Protein AF-A0A845HGV5-F1 (afdb_monomer_lite)

pLDDT: mean 72.44, std 22.64, range [25.92, 97.5]

Secondary structure (DSSP, 8-state):
------B-TT--B----TT----SSPPHHHHHHHHHHHHHHHHHHHHHHHHHHHTTTTS-HHHHHHHHTTT-SS---HHHHHHHHTTSSSHHHHHHHHHHHTHHHHHHHTT--HHHHHHHHHTTTTTTTS----SS-TTSS-----

Foldseek 3Di:
DDDDQPQDPVRDRDDPPPDDDPPPDDDPVLVVLLVLLVVLLVVQCVPCLVLQVVVPVPHDLVRVVCVLPPDPPPDPDPVVSCVQQVQAPDPSLVSSVSCSVCVLVSCVVSVHDPVVSVVSVVSCVPNVPRDHDDGDDPVTDDDPPD

Radius of gyration: 17.95 Å; chains: 1; bounding box: 36×39×44 Å

Structure (mmCIF, N/CA/C/O backbone):
data_AF-A0A845HGV5-F1
#
_entry.id   AF-A0A845HGV5-F1
#
loop_
_atom_site.group_PDB
_atom_site.id
_atom_site.type_symbol
_atom_site.label_atom_id
_atom_site.label_alt_id
_atom_site.label_comp_id
_atom_site.label_asym_id
_atom_site.label_entity_id
_atom_site.label_seq_id
_atom_site.pdbx_PDB_ins_code
_atom_site.Cartn_x
_atom_site.Cartn_y
_atom_site.Cartn_z
_atom_site.occupancy
_atom_site.B_iso_or_equiv
_atom_site.auth_seq_id
_atom_site.auth_comp_id
_atom_site.auth_asym_id
_atom_site.auth_atom_id
_atom_site.pdbx_PDB_model_num
ATOM 1 N N . MET A 1 1 ? 14.529 25.097 6.879 1.00 33.53 1 MET A N 1
ATOM 2 C CA . MET A 1 1 ? 15.219 25.063 5.572 1.00 33.53 1 MET A CA 1
ATOM 3 C C . MET A 1 1 ? 15.464 23.611 5.194 1.00 33.53 1 MET A C 1
ATOM 5 O O . MET A 1 1 ? 16.346 22.992 5.768 1.00 33.53 1 MET A O 1
ATOM 9 N N . LEU A 1 2 ? 14.654 23.046 4.299 1.00 29.44 2 LEU A N 1
ATOM 10 C CA . LEU A 1 2 ? 14.869 21.710 3.735 1.00 29.44 2 LEU A CA 1
ATOM 11 C C . LEU A 1 2 ? 15.133 21.896 2.242 1.00 29.44 2 LEU A C 1
ATOM 13 O O . LEU A 1 2 ? 14.272 22.383 1.515 1.00 29.44 2 LEU A O 1
ATOM 17 N N . ARG A 1 3 ? 16.363 21.594 1.823 1.00 25.92 3 ARG A N 1
ATOM 18 C CA . ARG A 1 3 ? 16.827 21.695 0.437 1.00 25.92 3 ARG A CA 1
ATOM 19 C C . ARG A 1 3 ? 16.166 20.582 -0.378 1.00 25.92 3 ARG A C 1
ATOM 21 O O . ARG A 1 3 ? 16.408 19.409 -0.114 1.00 25.92 3 ARG A O 1
ATOM 28 N N . HIS A 1 4 ? 15.325 20.939 -1.343 1.00 33.97 4 HIS A N 1
ATOM 29 C CA . HIS A 1 4 ? 14.853 20.000 -2.357 1.00 33.97 4 HIS A CA 1
ATOM 30 C C . HIS A 1 4 ? 15.984 19.754 -3.361 1.00 33.97 4 HIS A C 1
ATOM 32 O O . HIS A 1 4 ? 16.525 20.686 -3.951 1.00 33.97 4 HIS A O 1
ATOM 38 N N . SER A 1 5 ? 16.379 18.491 -3.503 1.00 32.53 5 SER A N 1
ATOM 39 C CA . SER A 1 5 ? 17.339 18.039 -4.508 1.00 32.53 5 SER A CA 1
ATOM 40 C C . SER A 1 5 ? 16.679 18.126 -5.887 1.00 32.53 5 SER A C 1
ATOM 42 O O . SER A 1 5 ? 15.908 17.245 -6.255 1.00 32.53 5 SER A O 1
ATOM 44 N N . GLY A 1 6 ? 16.963 19.198 -6.630 1.00 31.91 6 GLY A N 1
ATOM 45 C CA . GLY A 1 6 ? 16.483 19.441 -7.994 1.00 31.91 6 GLY A CA 1
ATOM 46 C C . GLY A 1 6 ? 17.151 18.544 -9.037 1.00 31.91 6 GLY A C 1
ATOM 47 O O . GLY A 1 6 ? 17.923 19.037 -9.856 1.00 31.91 6 GLY A O 1
ATOM 48 N N . ARG A 1 7 ? 16.873 17.236 -8.987 1.00 34.41 7 ARG A N 1
ATOM 49 C CA . ARG A 1 7 ? 17.282 16.273 -10.018 1.00 34.41 7 ARG A CA 1
ATOM 50 C C . ARG A 1 7 ? 16.082 15.833 -10.848 1.00 34.41 7 ARG A C 1
ATOM 52 O O . ARG A 1 7 ? 15.063 15.433 -10.293 1.00 34.41 7 ARG A O 1
ATOM 59 N N . ASN A 1 8 ? 16.215 15.908 -12.170 1.00 44.97 8 ASN A N 1
ATOM 60 C CA . ASN A 1 8 ? 15.266 15.312 -13.112 1.00 44.97 8 ASN A CA 1
ATOM 61 C C . ASN A 1 8 ? 15.517 13.789 -13.249 1.00 44.97 8 ASN A C 1
ATOM 63 O O . ASN A 1 8 ? 16.415 13.236 -12.611 1.00 44.97 8 ASN A O 1
ATOM 67 N N . GLN A 1 9 ? 14.739 13.102 -14.094 1.00 36.78 9 GLN A N 1
ATOM 68 C CA . GLN A 1 9 ? 14.803 11.643 -14.305 1.00 36.78 9 GLN A CA 1
ATOM 69 C C . GLN A 1 9 ? 16.153 11.089 -14.812 1.00 36.78 9 GLN A C 1
ATOM 71 O O . GLN A 1 9 ? 16.323 9.870 -14.865 1.00 36.78 9 GLN A O 1
ATOM 76 N N . PHE A 1 10 ? 17.108 11.961 -15.149 1.00 38.56 10 PHE A N 1
ATOM 77 C CA . PHE A 1 10 ? 18.457 11.615 -15.605 1.00 38.56 10 PHE A CA 1
ATOM 78 C C . PHE A 1 10 ? 19.551 11.918 -14.567 1.00 38.56 10 PHE A C 1
ATOM 80 O O . PHE A 1 10 ? 20.718 11.643 -14.811 1.00 38.56 10 PHE A O 1
ATOM 87 N N . GLY A 1 11 ? 19.196 12.432 -13.383 1.00 38.38 11 GLY A N 1
ATOM 88 C CA . GLY A 1 11 ? 20.162 12.702 -12.315 1.00 38.38 11 GLY A CA 1
ATOM 89 C C . GLY A 1 11 ? 20.913 14.032 -12.441 1.00 38.38 11 GLY A C 1
ATOM 90 O O . GLY A 1 11 ? 21.762 14.312 -11.593 1.00 38.38 11 GLY A O 1
ATOM 91 N N . ASP A 1 12 ? 20.564 14.873 -13.416 1.00 33.34 12 ASP A N 1
ATOM 92 C CA . ASP A 1 12 ? 21.205 16.172 -13.617 1.00 33.34 12 ASP A CA 1
ATOM 93 C C . ASP A 1 12 ? 20.687 17.233 -12.645 1.00 33.34 12 ASP A C 1
ATOM 95 O O . ASP A 1 12 ? 19.489 17.332 -12.364 1.00 33.34 12 ASP A O 1
ATOM 99 N N . HIS A 1 13 ? 21.617 18.049 -12.139 1.00 36.59 13 HIS A N 1
ATOM 100 C CA . HIS A 1 13 ? 21.311 19.256 -11.381 1.00 36.59 13 HIS A CA 1
ATOM 101 C C . HIS A 1 13 ? 20.671 20.273 -12.324 1.00 36.59 13 HIS A C 1
ATOM 103 O O . HIS A 1 13 ? 21.312 20.712 -13.274 1.00 36.59 13 HIS A O 1
ATOM 109 N N . GLY A 1 14 ? 19.407 20.617 -12.067 1.00 38.44 14 GLY A N 1
ATOM 110 C CA . GLY A 1 14 ? 18.615 21.511 -12.905 1.00 38.44 14 GLY A CA 1
ATOM 111 C C . GLY A 1 14 ? 19.335 22.807 -13.284 1.00 38.44 14 GLY A C 1
ATOM 112 O O . GLY A 1 14 ? 19.332 23.770 -12.524 1.00 38.44 14 GLY A O 1
ATOM 113 N N . SER A 1 15 ? 19.871 22.834 -14.499 1.00 36.41 15 SER A N 1
ATOM 114 C CA . SER A 1 15 ? 19.990 24.042 -15.304 1.00 36.41 15 SER A CA 1
ATOM 115 C C . SER A 1 15 ? 18.996 23.888 -16.452 1.00 36.41 15 SER A C 1
ATOM 117 O O . SER A 1 15 ? 19.079 22.894 -17.177 1.00 36.41 15 SER A O 1
ATOM 119 N N . PRO A 1 16 ? 18.033 24.808 -16.628 1.00 37.75 16 PRO A N 1
ATOM 120 C CA . PRO A 1 16 ? 17.170 24.783 -17.795 1.00 37.75 16 PRO A CA 1
ATOM 121 C C . PRO A 1 16 ? 18.046 25.075 -19.015 1.00 37.75 16 PRO A C 1
ATOM 123 O O . PRO A 1 16 ? 18.504 26.199 -19.210 1.00 37.75 16 PRO A O 1
ATOM 126 N N . THR A 1 17 ? 18.335 24.061 -19.829 1.00 39.53 17 THR A N 1
ATOM 127 C CA . THR A 1 17 ? 18.916 24.293 -21.150 1.00 39.53 17 THR A CA 1
ATOM 128 C C . THR A 1 17 ? 17.884 25.053 -21.972 1.00 39.53 17 THR A C 1
ATOM 130 O O . THR A 1 17 ? 16.819 24.524 -22.297 1.00 39.53 17 THR A O 1
ATOM 133 N N . ASN A 1 18 ? 18.194 26.322 -22.239 1.00 36.25 18 ASN A N 1
ATOM 134 C CA . ASN A 1 18 ? 17.433 27.237 -23.080 1.00 36.25 18 ASN A CA 1
ATOM 135 C C . ASN A 1 18 ? 16.851 26.511 -24.306 1.00 36.25 18 ASN A C 1
ATOM 137 O O . ASN A 1 18 ? 17.595 26.015 -25.148 1.00 36.25 18 ASN A O 1
ATOM 141 N N . GLY A 1 19 ? 15.520 26.487 -24.420 1.00 38.28 19 GLY A N 1
ATOM 142 C CA . GLY A 1 19 ? 14.853 26.283 -25.708 1.00 38.28 19 GLY A CA 1
ATOM 143 C C . GLY A 1 19 ? 14.458 24.860 -26.106 1.00 38.28 19 GLY A C 1
ATOM 144 O O . GLY A 1 19 ? 14.152 24.657 -27.276 1.00 38.28 19 GLY A O 1
ATOM 145 N N . THR A 1 20 ? 14.390 23.881 -25.198 1.00 39.00 20 THR A N 1
ATOM 146 C CA . THR A 1 20 ? 13.728 22.601 -25.532 1.00 39.00 20 THR A CA 1
ATOM 147 C C . THR A 1 20 ? 12.293 22.622 -25.021 1.00 39.00 20 THR A C 1
ATOM 149 O O . THR A 1 20 ? 12.050 22.518 -23.822 1.00 39.00 20 THR A O 1
ATOM 152 N N . SER A 1 21 ? 11.337 22.806 -25.934 1.00 40.22 21 SER A N 1
ATOM 153 C CA . SER A 1 21 ? 9.912 22.617 -25.658 1.00 40.22 21 SER A CA 1
ATOM 154 C C . SER A 1 21 ? 9.724 21.229 -25.038 1.00 40.22 21 SER A C 1
ATOM 156 O O . SER A 1 21 ? 10.011 20.217 -25.679 1.00 40.22 21 SER A O 1
ATOM 158 N N . LEU A 1 22 ? 9.327 21.182 -23.763 1.00 45.56 22 LEU A N 1
ATOM 159 C CA . LEU A 1 22 ? 8.951 19.947 -23.084 1.00 45.56 22 LEU A CA 1
ATOM 160 C C . LEU A 1 22 ? 7.817 19.320 -23.900 1.00 45.56 22 LEU A C 1
ATOM 162 O O . LEU A 1 22 ? 6.706 19.845 -23.922 1.00 45.56 22 LEU A O 1
ATOM 166 N N . SER A 1 23 ? 8.102 18.222 -24.601 1.00 43.66 23 SER A N 1
ATOM 167 C CA . SER A 1 23 ? 7.068 17.392 -25.217 1.00 43.66 23 SER A CA 1
ATOM 168 C C . SER A 1 23 ? 6.044 17.043 -24.137 1.00 43.66 23 SER A C 1
ATOM 170 O O . SER A 1 23 ? 6.338 16.277 -23.223 1.00 43.66 23 SER A O 1
ATOM 172 N N . ALA A 1 24 ? 4.848 17.626 -24.233 1.00 58.41 24 ALA A N 1
ATOM 173 C CA . ALA A 1 24 ? 3.791 17.535 -23.227 1.00 58.41 24 ALA A CA 1
ATOM 174 C C . ALA A 1 24 ? 3.204 16.115 -23.062 1.00 58.41 24 ALA A C 1
ATOM 176 O O . ALA A 1 24 ? 2.399 15.879 -22.162 1.00 58.41 24 ALA A O 1
ATOM 177 N N . ALA A 1 25 ? 3.583 15.167 -23.927 1.00 59.03 25 ALA A N 1
ATOM 178 C CA . ALA A 1 25 ? 3.108 13.790 -23.896 1.00 59.03 25 ALA A CA 1
ATOM 179 C C . ALA A 1 25 ? 4.161 12.838 -23.287 1.00 59.03 25 ALA A C 1
ATOM 181 O O . ALA A 1 25 ? 5.333 12.920 -23.664 1.00 59.03 25 ALA A O 1
ATOM 182 N N . PRO A 1 26 ? 3.752 11.893 -22.413 1.00 67.81 26 PRO A N 1
ATOM 183 C CA . PRO A 1 26 ? 4.633 10.856 -21.880 1.00 67.81 26 PRO A CA 1
ATOM 184 C C . PRO A 1 26 ? 5.255 10.030 -23.002 1.00 67.81 26 PRO A C 1
ATOM 186 O O . PRO A 1 26 ? 4.542 9.615 -23.929 1.00 67.81 26 PRO A O 1
ATOM 189 N N . SER A 1 27 ? 6.554 9.748 -22.886 1.00 80.94 27 SER A N 1
ATOM 190 C CA . SER A 1 27 ? 7.254 8.885 -23.836 1.00 80.94 27 SER A CA 1
ATOM 191 C C . SER A 1 27 ? 6.741 7.442 -23.761 1.00 80.94 27 SER A C 1
ATOM 193 O O . SER A 1 27 ? 6.090 7.031 -22.796 1.00 80.94 27 SER A O 1
ATOM 195 N N . GLU A 1 28 ? 7.046 6.635 -24.778 1.00 83.69 28 GLU A N 1
ATOM 196 C CA . GLU A 1 28 ? 6.765 5.193 -24.752 1.00 83.69 28 GLU A CA 1
ATOM 197 C C . GLU A 1 28 ? 7.441 4.506 -23.554 1.00 83.69 28 GLU A C 1
ATOM 199 O O . GLU A 1 28 ? 6.842 3.652 -22.896 1.00 83.69 28 GLU A O 1
ATOM 204 N N . TYR A 1 29 ? 8.656 4.944 -23.215 1.00 80.75 29 TYR A N 1
ATOM 205 C CA . TYR A 1 29 ? 9.387 4.462 -22.050 1.00 80.75 29 TYR A CA 1
ATOM 206 C C . TYR A 1 29 ? 8.647 4.775 -20.741 1.00 80.75 29 TYR A C 1
ATOM 208 O O . TYR A 1 29 ? 8.480 3.885 -19.907 1.00 80.75 29 TYR A O 1
ATOM 216 N N . ASP A 1 30 ? 8.125 5.995 -20.584 1.00 78.31 30 ASP A N 1
ATOM 217 C CA . ASP A 1 30 ? 7.373 6.385 -19.384 1.00 78.31 30 ASP A CA 1
ATOM 218 C C . ASP A 1 30 ? 6.102 5.551 -19.218 1.00 78.31 30 ASP A C 1
ATOM 220 O O . ASP A 1 30 ? 5.808 5.064 -18.125 1.00 78.31 30 ASP A O 1
ATOM 224 N N . ARG A 1 31 ? 5.382 5.304 -20.320 1.00 80.88 31 ARG A N 1
ATOM 225 C CA . ARG A 1 31 ? 4.195 4.433 -20.317 1.00 80.88 31 ARG A CA 1
ATOM 226 C C . ARG A 1 31 ? 4.546 3.010 -19.896 1.00 80.88 31 ARG A C 1
ATOM 228 O O . ARG A 1 31 ? 3.838 2.430 -19.072 1.00 80.88 31 ARG A O 1
ATOM 235 N N . LYS A 1 32 ? 5.650 2.465 -20.418 1.00 85.06 32 LYS A N 1
ATOM 236 C CA . LYS A 1 32 ? 6.140 1.129 -20.054 1.00 85.06 32 LYS A CA 1
ATOM 237 C C . LYS A 1 32 ? 6.475 1.044 -18.564 1.00 85.06 32 LYS A C 1
ATOM 239 O O . LYS A 1 32 ? 6.097 0.073 -17.912 1.00 85.06 32 LYS A O 1
ATOM 244 N N . MET A 1 33 ? 7.135 2.059 -18.010 1.00 85.12 33 MET A N 1
ATOM 245 C CA . MET A 1 33 ? 7.489 2.091 -16.589 1.00 85.12 33 MET A CA 1
ATOM 246 C C . MET A 1 33 ? 6.268 2.256 -15.677 1.00 85.12 33 MET A C 1
ATOM 248 O O . MET A 1 33 ? 6.195 1.593 -14.642 1.00 85.12 33 MET A O 1
ATOM 252 N N . TRP A 1 34 ? 5.268 3.054 -16.069 1.00 81.38 34 TRP A N 1
ATOM 253 C CA . TRP A 1 34 ? 3.987 3.120 -15.355 1.00 81.38 34 TRP A CA 1
ATOM 254 C C . TRP A 1 34 ? 3.249 1.786 -15.349 1.00 81.38 34 TRP A C 1
ATOM 256 O O . TRP A 1 34 ? 2.731 1.374 -14.311 1.00 81.38 34 TRP A O 1
ATOM 266 N N . GLN A 1 35 ? 3.207 1.100 -16.493 1.00 86.12 35 GLN A N 1
ATOM 267 C CA . GLN A 1 35 ? 2.573 -0.209 -16.594 1.00 86.12 35 GLN A CA 1
ATOM 268 C C . GLN A 1 35 ? 3.291 -1.245 -15.725 1.00 86.12 35 GLN A C 1
ATOM 270 O O . GLN A 1 35 ? 2.627 -1.978 -14.994 1.00 86.12 35 GLN A O 1
ATOM 275 N N . LEU A 1 36 ? 4.629 -1.264 -15.749 1.00 87.94 36 LEU A N 1
ATOM 276 C CA . LEU A 1 36 ? 5.432 -2.133 -14.888 1.00 87.94 36 LEU A CA 1
ATOM 277 C C . LEU A 1 36 ? 5.144 -1.866 -13.407 1.00 87.94 36 LEU A C 1
ATOM 279 O O . LEU A 1 36 ? 4.839 -2.793 -12.664 1.00 87.94 36 LEU A O 1
ATOM 283 N N . HIS A 1 37 ? 5.162 -0.602 -12.984 1.00 86.25 37 HIS A N 1
ATOM 284 C CA . HIS A 1 37 ? 4.890 -0.238 -11.596 1.00 86.25 37 HIS A CA 1
ATOM 285 C C . HIS A 1 37 ? 3.474 -0.658 -11.168 1.00 86.25 37 HIS A C 1
ATOM 287 O O . HIS A 1 37 ? 3.292 -1.227 -10.091 1.00 86.25 37 HIS A O 1
ATOM 293 N N . ARG A 1 38 ? 2.465 -0.445 -12.027 1.00 85.12 38 ARG A N 1
ATOM 294 C CA . ARG A 1 38 ? 1.089 -0.899 -11.770 1.00 85.12 38 ARG A CA 1
ATOM 295 C C . ARG A 1 38 ? 1.019 -2.420 -11.625 1.00 85.12 38 ARG A C 1
ATOM 297 O O . ARG A 1 38 ? 0.330 -2.897 -10.726 1.00 85.12 38 ARG A O 1
ATOM 304 N N . GLN A 1 39 ? 1.719 -3.164 -12.480 1.00 89.56 39 GLN A N 1
ATOM 305 C CA . GLN A 1 39 ? 1.765 -4.624 -12.405 1.00 89.56 39 GLN A CA 1
ATOM 306 C C . GLN A 1 39 ? 2.379 -5.088 -11.081 1.00 89.56 39 GLN A C 1
ATOM 308 O O . GLN A 1 39 ? 1.784 -5.908 -10.390 1.00 89.56 39 GLN A O 1
ATOM 313 N N . LEU A 1 40 ? 3.510 -4.506 -10.674 1.00 90.44 40 LEU A N 1
ATOM 314 C CA . LEU A 1 40 ? 4.161 -4.853 -9.410 1.00 90.44 40 LEU A CA 1
ATOM 315 C C . LEU A 1 40 ? 3.268 -4.555 -8.194 1.00 90.44 40 LEU A C 1
ATOM 317 O O . LEU A 1 40 ? 3.191 -5.373 -7.276 1.00 90.44 40 LEU A O 1
ATOM 321 N N . HIS A 1 41 ? 2.535 -3.434 -8.200 1.00 89.94 41 HIS A N 1
ATOM 322 C CA . HIS A 1 41 ? 1.538 -3.145 -7.162 1.00 89.94 41 HIS A CA 1
ATOM 323 C C . HIS A 1 41 ? 0.400 -4.166 -7.156 1.00 89.94 41 HIS A C 1
ATOM 325 O O . HIS A 1 41 ? 0.014 -4.628 -6.083 1.00 89.94 41 HIS A O 1
ATOM 331 N N . ALA A 1 42 ? -0.123 -4.545 -8.324 1.00 86.44 42 ALA A N 1
ATOM 332 C CA . ALA A 1 42 ? -1.159 -5.569 -8.421 1.00 86.44 42 ALA A CA 1
ATOM 333 C C . ALA A 1 42 ? -0.672 -6.913 -7.849 1.00 86.44 42 ALA A C 1
ATOM 335 O O . ALA A 1 42 ? -1.374 -7.525 -7.043 1.00 86.44 42 ALA A O 1
ATOM 336 N N . ASP A 1 43 ? 0.558 -7.319 -8.170 1.00 91.25 43 ASP A N 1
ATOM 337 C CA . ASP A 1 43 ? 1.168 -8.557 -7.674 1.00 91.25 43 ASP A CA 1
ATOM 338 C C . ASP A 1 43 ? 1.436 -8.514 -6.160 1.00 91.25 43 ASP A C 1
ATOM 340 O O . ASP A 1 43 ? 1.316 -9.523 -5.457 1.00 91.25 43 ASP A O 1
ATOM 344 N N . LEU A 1 44 ? 1.818 -7.351 -5.624 1.00 92.06 44 LEU A N 1
ATOM 345 C CA . LEU A 1 44 ? 1.968 -7.134 -4.184 1.00 92.06 44 LEU A CA 1
ATOM 346 C C . LEU A 1 44 ? 0.611 -7.243 -3.470 1.00 92.06 44 LEU A C 1
ATOM 348 O O . LEU A 1 44 ? 0.486 -7.965 -2.479 1.00 92.06 44 LEU A O 1
ATOM 352 N N . VAL A 1 45 ? -0.418 -6.570 -3.993 1.00 90.06 45 VAL A N 1
ATOM 353 C CA . VAL A 1 45 ? -1.781 -6.602 -3.447 1.00 90.06 45 VAL A CA 1
ATOM 354 C C . VAL A 1 45 ? -2.343 -8.020 -3.490 1.00 90.06 45 VAL A C 1
ATOM 356 O O . VAL A 1 45 ? -2.864 -8.486 -2.479 1.00 90.06 45 VAL A O 1
ATOM 359 N N . ALA A 1 46 ? -2.182 -8.752 -4.592 1.00 89.94 46 ALA A N 1
ATOM 360 C CA . ALA A 1 46 ? -2.650 -10.133 -4.703 1.00 89.94 46 ALA A CA 1
ATOM 361 C C . ALA A 1 46 ? -2.043 -11.048 -3.623 1.00 89.94 46 ALA A C 1
ATOM 363 O O . ALA A 1 46 ? -2.743 -11.878 -3.046 1.00 89.94 46 ALA A O 1
ATOM 364 N N . ARG A 1 47 ? -0.756 -10.865 -3.296 1.00 94.88 47 ARG A N 1
ATOM 365 C CA . ARG A 1 47 ? -0.057 -11.676 -2.285 1.00 94.88 47 ARG A CA 1
ATOM 366 C C . ARG A 1 47 ? -0.382 -11.282 -0.847 1.00 94.88 47 ARG A C 1
ATOM 368 O O . ARG A 1 47 ? -0.492 -12.153 0.016 1.00 94.88 47 ARG A O 1
ATOM 375 N N . PHE A 1 48 ? -0.500 -9.985 -0.567 1.00 94.25 48 PHE A N 1
ATOM 376 C CA . PHE A 1 48 ? -0.510 -9.485 0.811 1.00 94.25 48 PHE A CA 1
ATOM 377 C C . PHE A 1 48 ? -1.838 -8.880 1.271 1.00 94.25 48 PHE A C 1
ATOM 379 O O . PHE A 1 48 ? -2.016 -8.738 2.480 1.00 94.25 48 PHE A O 1
ATOM 386 N N . SER A 1 49 ? -2.786 -8.584 0.375 1.00 92.06 49 SER A N 1
ATOM 387 C CA . SER A 1 49 ? -4.071 -7.941 0.719 1.00 92.06 49 SER A CA 1
ATOM 388 C C . SER A 1 49 ? -4.826 -8.664 1.828 1.00 92.06 49 SER A C 1
ATOM 390 O O . SER A 1 49 ? -5.176 -8.041 2.822 1.00 92.06 49 SER A O 1
ATOM 392 N N . ASN A 1 50 ? -5.013 -9.981 1.722 1.00 94.50 50 ASN A N 1
ATOM 393 C CA . ASN A 1 50 ? -5.756 -10.747 2.726 1.00 94.50 50 ASN A CA 1
ATOM 394 C C . ASN A 1 50 ? -5.110 -10.67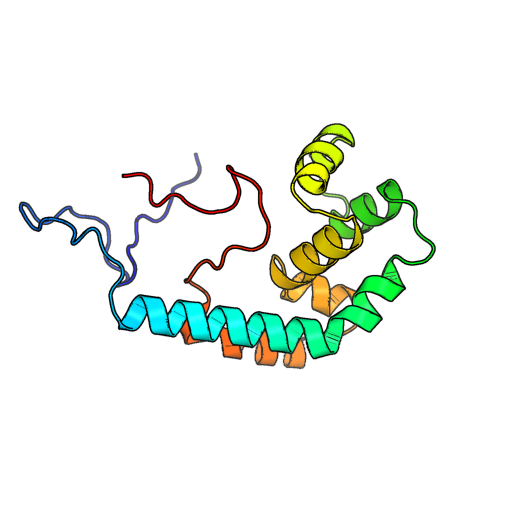0 4.116 1.00 94.50 50 ASN A C 1
ATOM 396 O O . ASN A 1 50 ? -5.792 -10.418 5.108 1.00 94.50 50 ASN A O 1
ATOM 400 N N . ARG A 1 51 ? -3.783 -10.848 4.201 1.00 97.12 51 ARG A N 1
ATOM 401 C CA . ARG A 1 51 ? -3.048 -10.730 5.474 1.00 97.12 51 ARG A CA 1
ATOM 402 C C . ARG A 1 51 ? -3.109 -9.302 6.009 1.00 97.12 51 ARG A C 1
ATOM 404 O O . ARG A 1 51 ? -3.278 -9.113 7.207 1.00 97.12 51 ARG A O 1
ATOM 411 N N . TRP A 1 52 ? -2.991 -8.322 5.119 1.00 95.94 52 TRP A N 1
ATOM 412 C CA . TRP A 1 52 ? -3.040 -6.903 5.437 1.00 95.94 52 TRP A CA 1
ATOM 413 C C . TRP A 1 52 ? -4.392 -6.482 5.999 1.00 95.94 52 TRP A C 1
ATOM 415 O O . TRP A 1 52 ? -4.443 -5.952 7.102 1.00 95.94 52 TRP A O 1
ATOM 425 N N . LEU A 1 53 ? -5.486 -6.784 5.303 1.00 94.12 53 LEU A N 1
ATOM 426 C CA . LEU A 1 53 ? -6.840 -6.468 5.753 1.00 94.12 53 LEU A CA 1
ATOM 427 C C . LEU A 1 53 ? -7.176 -7.186 7.065 1.00 94.12 53 LEU A C 1
ATOM 429 O O . LEU A 1 53 ? -7.766 -6.585 7.961 1.00 94.12 53 LEU A O 1
ATOM 433 N N . LYS A 1 54 ? -6.708 -8.429 7.241 1.00 96.62 54 LYS A N 1
ATOM 434 C CA . LYS A 1 54 ? -6.902 -9.186 8.484 1.00 96.62 54 LYS A CA 1
ATOM 435 C C . LYS A 1 54 ? -6.252 -8.530 9.710 1.00 96.62 54 LYS A C 1
ATOM 437 O O . LYS A 1 54 ? -6.773 -8.700 10.806 1.00 96.62 54 LYS A O 1
ATOM 442 N N . LEU A 1 55 ? -5.182 -7.737 9.557 1.00 95.06 55 LEU A N 1
ATOM 443 C CA . LEU A 1 55 ? -4.607 -6.967 10.676 1.00 95.06 55 LEU A CA 1
ATOM 444 C C . LEU A 1 55 ? -5.583 -5.929 11.253 1.00 95.06 55 LEU A C 1
ATOM 446 O O . LEU A 1 55 ? -5.423 -5.514 12.403 1.00 95.06 55 LEU A O 1
ATOM 450 N N . PHE A 1 56 ? -6.571 -5.500 10.463 1.00 94.81 56 PHE A N 1
ATOM 451 C CA . PHE A 1 56 ? -7.499 -4.426 10.809 1.00 94.81 56 PHE A CA 1
ATOM 452 C C . PHE A 1 56 ? -8.953 -4.890 10.960 1.00 94.81 56 PHE A C 1
ATOM 454 O O . PHE A 1 56 ? -9.790 -4.064 11.309 1.00 94.81 56 PHE A O 1
ATOM 461 N N . ALA A 1 57 ? -9.262 -6.170 10.724 1.00 93.56 57 ALA A N 1
ATOM 462 C CA . ALA A 1 57 ? -10.635 -6.687 10.694 1.00 93.56 57 ALA A CA 1
ATOM 463 C C . ALA A 1 57 ? -11.420 -6.394 11.986 1.00 93.56 57 ALA A C 1
ATOM 465 O O . ALA A 1 57 ? -12.569 -5.967 11.926 1.00 93.56 57 ALA A O 1
ATOM 466 N N . ASP A 1 58 ? -10.763 -6.523 13.141 1.00 93.81 58 ASP A N 1
ATOM 467 C CA . ASP A 1 58 ? -11.367 -6.282 14.458 1.00 93.81 58 ASP A CA 1
ATOM 468 C C . ASP A 1 58 ? -11.056 -4.879 15.010 1.00 93.81 58 ASP A C 1
ATOM 470 O O . ASP A 1 58 ? -11.143 -4.640 16.216 1.00 93.81 58 ASP A O 1
ATOM 474 N N . LYS A 1 59 ? -10.599 -3.952 14.158 1.00 92.50 59 LYS A N 1
ATOM 475 C CA . LYS A 1 59 ? -10.171 -2.608 14.561 1.00 92.50 59 LYS A CA 1
ATOM 476 C C . LYS A 1 59 ? -11.157 -1.559 14.084 1.00 92.50 59 LYS A C 1
ATOM 478 O O . LYS A 1 59 ? -11.590 -1.540 12.934 1.00 92.50 59 LYS A O 1
ATOM 483 N N . SER A 1 60 ? -11.440 -0.592 14.948 1.00 90.56 60 SER A N 1
ATOM 484 C CA . SER A 1 60 ? -12.084 0.643 14.518 1.00 90.56 60 SER A CA 1
ATOM 485 C C . SER A 1 60 ? -11.176 1.412 13.551 1.00 90.56 60 SER A C 1
ATOM 487 O O . SER A 1 60 ? -9.946 1.330 13.604 1.00 90.56 60 SER A O 1
ATOM 489 N N . LYS A 1 61 ? -11.774 2.254 12.700 1.00 87.00 61 LYS A N 1
ATOM 490 C CA . LYS A 1 61 ? -11.028 3.131 11.778 1.00 87.00 61 LYS A CA 1
ATOM 491 C C . LYS A 1 61 ? -9.970 3.981 12.496 1.00 87.00 61 LYS A C 1
ATOM 493 O O . LYS A 1 61 ? -8.882 4.198 11.970 1.00 87.00 61 LYS A O 1
ATOM 498 N N . LYS A 1 62 ? -10.277 4.430 13.719 1.00 84.00 62 LYS A N 1
ATOM 499 C CA . LYS A 1 62 ? -9.361 5.201 14.570 1.00 84.00 62 LYS A CA 1
ATOM 500 C C . LYS A 1 62 ? -8.160 4.365 15.012 1.00 84.00 62 LYS A C 1
ATOM 502 O O . LYS A 1 62 ? -7.035 4.848 14.942 1.00 84.00 62 LYS A O 1
ATOM 507 N N . GLU A 1 63 ? -8.382 3.135 15.462 1.00 87.94 63 GLU A N 1
ATOM 508 C CA . GLU A 1 63 ? -7.295 2.237 15.868 1.00 87.94 63 GLU A CA 1
ATOM 509 C C . GLU A 1 63 ? -6.416 1.862 14.680 1.00 87.94 63 GLU A C 1
ATOM 511 O O . GLU A 1 63 ? -5.196 1.951 14.779 1.00 87.94 63 GLU A O 1
ATOM 516 N N . ALA A 1 64 ? -7.021 1.535 13.538 1.00 89.44 64 ALA A N 1
ATOM 517 C CA . ALA A 1 64 ? -6.293 1.272 12.304 1.00 89.44 64 ALA A CA 1
ATOM 518 C C . ALA A 1 64 ? -5.428 2.475 11.883 1.00 89.44 64 ALA A C 1
ATOM 520 O O . ALA A 1 64 ? -4.256 2.309 11.548 1.00 89.44 64 ALA A O 1
ATOM 521 N N . TRP A 1 65 ? -5.958 3.700 11.977 1.00 84.56 65 TRP A N 1
ATOM 522 C CA . TRP A 1 65 ? -5.196 4.926 11.726 1.00 84.56 65 TRP A CA 1
ATOM 523 C C . TRP A 1 65 ? -3.998 5.088 12.669 1.00 84.56 65 TRP A C 1
ATOM 525 O O . TRP A 1 65 ? -2.883 5.353 12.217 1.00 84.56 65 TRP A O 1
ATOM 535 N N . LEU A 1 66 ? -4.204 4.884 13.973 1.00 84.62 66 LEU A N 1
ATOM 536 C CA . LEU A 1 66 ? -3.128 4.949 14.965 1.00 84.62 66 LEU A CA 1
ATOM 537 C C . LEU A 1 66 ? -2.059 3.886 14.705 1.00 84.62 66 LEU A C 1
ATOM 539 O O . LEU A 1 66 ? -0.867 4.192 14.744 1.00 84.62 66 LEU A O 1
ATOM 543 N N . MET A 1 67 ? -2.483 2.666 14.368 1.00 87.31 67 MET A N 1
ATOM 544 C CA . MET A 1 67 ? -1.577 1.589 13.991 1.00 87.31 67 MET A CA 1
ATOM 545 C C . MET A 1 67 ? -0.720 2.007 12.801 1.00 87.31 67 MET A C 1
ATOM 547 O O . MET A 1 67 ? 0.495 1.864 12.878 1.00 87.31 67 MET A O 1
ATOM 551 N N . LEU A 1 68 ? -1.303 2.577 11.742 1.00 86.50 68 LEU A N 1
ATOM 552 C CA . LEU A 1 68 ? -0.571 3.010 10.546 1.00 86.50 68 LEU A CA 1
ATOM 553 C C . LEU A 1 68 ? 0.475 4.106 10.830 1.00 86.50 68 LEU A C 1
ATOM 555 O O . LEU A 1 68 ? 1.521 4.103 10.181 1.00 86.50 68 LEU A O 1
ATOM 559 N N . HIS A 1 69 ? 0.243 4.988 11.810 1.00 79.06 69 HIS A N 1
ATOM 560 C CA . HIS A 1 69 ? 1.020 6.223 12.017 1.00 79.06 69 HIS A CA 1
ATOM 561 C C . HIS A 1 69 ? 1.845 6.306 13.318 1.00 79.06 69 HIS A C 1
ATOM 563 O O . HIS A 1 69 ? 2.263 7.403 13.681 1.00 79.06 69 HIS A O 1
ATOM 569 N N . ASN A 1 70 ? 2.098 5.175 13.999 1.00 64.12 70 ASN A N 1
ATOM 570 C CA . ASN A 1 70 ? 2.956 5.018 15.194 1.00 64.12 70 ASN A CA 1
ATOM 571 C C . ASN A 1 70 ? 3.749 6.277 15.637 1.00 64.12 70 ASN A C 1
ATOM 573 O O . ASN A 1 70 ? 4.813 6.580 15.106 1.00 64.12 70 ASN A O 1
ATOM 577 N N . HIS A 1 71 ? 3.235 6.957 16.667 1.00 51.69 71 HIS A N 1
ATOM 578 C CA . HIS A 1 71 ? 3.956 7.803 17.633 1.00 51.69 71 HIS A CA 1
ATOM 579 C C . HIS A 1 71 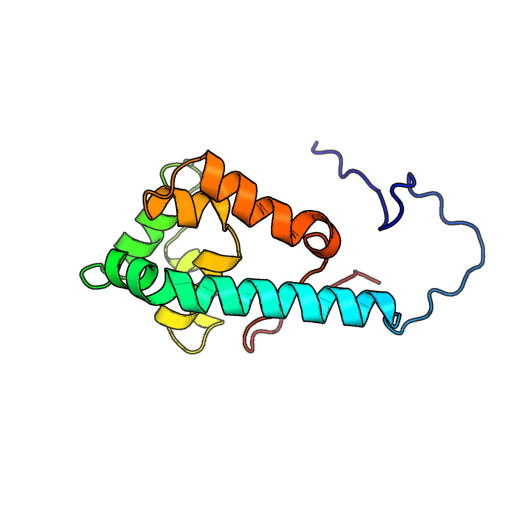? 4.921 8.908 17.149 1.00 51.69 71 HIS A C 1
ATOM 581 O O . HIS A 1 71 ? 5.657 9.446 17.975 1.00 51.69 71 HIS A O 1
ATOM 587 N N . SER A 1 72 ? 4.902 9.362 15.891 1.00 49.72 72 SER A N 1
ATOM 588 C CA . SER A 1 72 ? 5.506 10.670 15.598 1.00 49.72 72 SER A CA 1
ATOM 589 C C . SER A 1 72 ? 4.540 11.760 16.067 1.00 49.72 72 SER A C 1
ATOM 591 O O . SER A 1 72 ? 3.480 11.953 15.477 1.00 49.72 72 SER A O 1
ATOM 593 N N . SER A 1 73 ? 4.912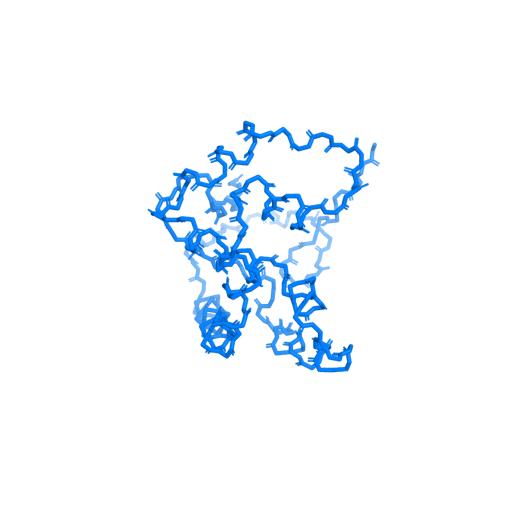 12.445 17.144 1.00 45.00 73 SER A N 1
ATOM 594 C CA . SER A 1 73 ? 4.213 13.479 17.928 1.00 45.00 73 SER A CA 1
ATOM 595 C C . SER A 1 73 ? 3.651 14.702 17.175 1.00 45.00 73 SER A C 1
ATOM 597 O O . SER A 1 73 ? 3.281 15.699 17.793 1.00 45.00 73 SER A O 1
ATOM 599 N N . ARG A 1 74 ? 3.525 14.656 15.847 1.00 52.34 74 ARG A N 1
ATOM 600 C CA . ARG A 1 74 ? 2.765 15.639 15.072 1.00 52.34 74 ARG A CA 1
ATOM 601 C C . ARG A 1 74 ? 1.358 15.102 14.865 1.00 52.34 74 ARG A C 1
ATOM 603 O O . ARG A 1 74 ? 1.117 14.367 13.918 1.00 52.34 74 ARG A O 1
ATOM 610 N N . ASN A 1 75 ? 0.473 15.463 15.793 1.00 51.28 75 ASN A N 1
ATOM 611 C CA . ASN A 1 75 ? -0.977 15.256 15.794 1.00 51.28 75 ASN A CA 1
ATOM 612 C C . ASN A 1 75 ? -1.592 15.148 14.388 1.00 51.28 75 ASN A C 1
ATOM 614 O O . ASN A 1 75 ? -2.093 16.124 13.830 1.00 51.28 75 ASN A O 1
ATOM 618 N N . LEU A 1 76 ? -1.609 13.942 13.826 1.00 62.81 76 LEU A N 1
ATOM 619 C CA . LEU A 1 76 ? -2.443 13.635 12.681 1.00 62.81 76 LEU A CA 1
ATOM 620 C C . LEU A 1 76 ? -3.864 13.480 13.209 1.00 62.81 76 LEU A C 1
ATOM 622 O O . LEU A 1 76 ? -4.270 12.415 13.678 1.00 62.81 76 LEU A O 1
ATOM 626 N N . SER A 1 77 ? -4.583 14.601 13.208 1.00 73.31 77 SER A N 1
ATOM 627 C CA . SER A 1 77 ? -5.955 14.671 13.692 1.00 73.31 77 SER A CA 1
ATOM 628 C C . SER A 1 77 ? -6.838 13.624 13.002 1.00 73.31 77 SER A C 1
ATOM 630 O O . SER A 1 77 ? -6.640 13.282 11.834 1.00 73.31 77 SER A O 1
ATOM 632 N N . LEU A 1 78 ? -7.869 13.156 13.708 1.00 74.81 78 LEU A N 1
ATOM 633 C CA . LEU A 1 78 ? -8.934 12.341 13.111 1.00 74.81 78 LEU A CA 1
ATOM 634 C C . LEU A 1 78 ? -9.560 13.027 11.885 1.00 74.81 78 LEU A C 1
ATOM 636 O O . LEU A 1 78 ? -9.952 12.348 10.943 1.00 74.81 78 LEU A O 1
ATOM 640 N N . ALA A 1 79 ? -9.598 14.363 11.856 1.00 79.69 79 ALA A N 1
ATOM 641 C CA . ALA A 1 79 ? -10.067 15.118 10.697 1.00 79.69 79 ALA A CA 1
ATOM 642 C C . ALA A 1 79 ? -9.172 14.903 9.462 1.00 79.69 79 ALA A C 1
ATOM 644 O O . ALA A 1 79 ? -9.682 14.716 8.359 1.00 79.69 79 ALA A O 1
ATOM 645 N N . THR A 1 80 ? -7.848 14.847 9.642 1.00 77.06 80 THR A N 1
ATOM 646 C CA . THR A 1 80 ? -6.893 14.532 8.567 1.00 77.06 80 THR A CA 1
ATOM 647 C C . THR A 1 80 ? -7.122 13.125 8.023 1.00 77.06 80 THR A C 1
ATOM 649 O O . THR A 1 80 ? -7.148 12.933 6.808 1.00 77.06 80 THR A O 1
ATOM 652 N N . PHE A 1 81 ? -7.349 12.154 8.911 1.00 79.25 81 PHE A N 1
ATOM 653 C CA .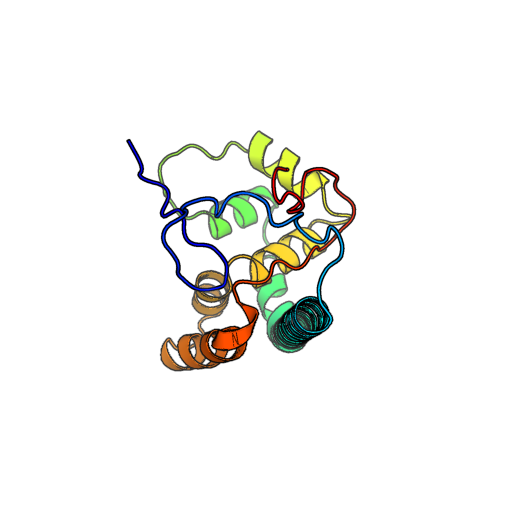 PHE A 1 81 ? -7.702 10.792 8.519 1.00 79.25 81 PHE A CA 1
ATOM 654 C C . PHE A 1 81 ? -8.973 10.759 7.665 1.00 79.25 81 PHE A C 1
ATOM 656 O O . PHE A 1 81 ? -8.952 10.203 6.570 1.00 79.25 81 PHE A O 1
ATOM 663 N N . TYR A 1 82 ? -10.057 11.392 8.124 1.00 79.88 82 TYR A N 1
ATOM 664 C CA . TYR A 1 82 ? -11.314 11.414 7.376 1.00 79.88 82 TYR A CA 1
ATOM 665 C C . TYR A 1 82 ? -11.180 12.124 6.027 1.00 79.88 82 TYR A C 1
ATOM 667 O O . TYR A 1 82 ? -11.730 11.630 5.047 1.00 79.88 82 TYR A O 1
ATOM 675 N N . LYS A 1 83 ? -10.398 13.213 5.938 1.00 80.19 83 LYS A N 1
ATOM 676 C CA . LYS A 1 83 ? -10.108 13.880 4.657 1.00 80.19 83 LYS A CA 1
ATOM 677 C C . LYS A 1 83 ? -9.429 12.926 3.669 1.00 80.19 83 LYS A C 1
ATOM 679 O O . LYS A 1 83 ? -9.811 12.896 2.506 1.00 80.19 83 LYS A O 1
ATOM 684 N N . HIS A 1 84 ? -8.447 12.148 4.123 1.00 73.44 84 HIS A N 1
ATOM 685 C CA . HIS A 1 84 ? -7.756 11.180 3.270 1.00 73.44 84 HIS A CA 1
ATOM 686 C C . HIS A 1 84 ? -8.642 9.988 2.904 1.00 73.44 84 HIS A C 1
ATOM 688 O O . HIS A 1 84 ? -8.730 9.634 1.735 1.00 73.44 84 HIS A O 1
ATOM 694 N N . ALA A 1 85 ? -9.316 9.380 3.882 1.00 75.31 85 ALA A N 1
ATOM 695 C CA . ALA A 1 85 ? -10.146 8.200 3.660 1.00 75.31 85 ALA A CA 1
ATOM 696 C C . ALA A 1 85 ? -11.355 8.493 2.753 1.00 75.31 85 ALA A C 1
ATOM 698 O O . ALA A 1 85 ? -11.752 7.624 1.986 1.00 75.31 85 ALA A O 1
ATOM 699 N N . ALA A 1 86 ? -11.902 9.714 2.788 1.00 78.00 86 ALA A N 1
ATOM 700 C CA . ALA A 1 86 ? -13.017 10.130 1.933 1.00 78.00 86 ALA A CA 1
ATOM 701 C C . ALA A 1 86 ? -12.679 10.178 0.431 1.00 78.00 86 ALA A C 1
ATOM 703 O O . ALA A 1 86 ? -13.585 10.288 -0.389 1.00 78.00 86 ALA A O 1
ATOM 704 N N . GLN A 1 87 ? -11.398 10.110 0.054 1.00 78.75 87 GLN A N 1
ATOM 705 C CA . GLN A 1 87 ? -10.983 10.080 -1.353 1.00 78.75 87 GLN A CA 1
ATOM 706 C C . GLN A 1 87 ? -11.107 8.685 -1.993 1.00 78.75 87 GLN A C 1
ATOM 708 O O . GLN A 1 87 ? -10.929 8.553 -3.204 1.00 78.75 87 GLN A O 1
ATOM 713 N N . TYR A 1 88 ? -11.405 7.662 -1.189 1.00 80.00 88 TYR A N 1
ATOM 714 C CA . TYR A 1 88 ? -11.515 6.263 -1.596 1.00 80.00 88 TYR A CA 1
ATOM 715 C C . TYR A 1 88 ? -12.970 5.805 -1.481 1.00 80.00 88 TYR A C 1
ATOM 717 O O . TYR A 1 88 ? -13.722 6.306 -0.644 1.00 80.00 88 TYR A O 1
ATOM 725 N N . SER A 1 89 ? -13.372 4.836 -2.305 1.00 79.88 89 SER A N 1
ATOM 726 C CA . SER A 1 89 ? -14.744 4.309 -2.306 1.00 79.88 89 SER A CA 1
ATOM 727 C C . SER A 1 89 ? -15.079 3.556 -1.017 1.00 79.88 89 SER A C 1
ATOM 729 O O . SER A 1 89 ? -16.237 3.488 -0.607 1.00 79.88 89 SER A O 1
ATOM 731 N N . SER A 1 90 ? -14.060 3.005 -0.353 1.00 84.62 90 SER A N 1
ATOM 732 C CA . SER A 1 90 ? -14.206 2.257 0.888 1.00 84.62 90 SER A CA 1
ATOM 733 C C . SER A 1 90 ? -12.984 2.401 1.796 1.00 84.62 90 SER A C 1
ATOM 735 O O . SER A 1 90 ? -11.895 2.807 1.385 1.00 84.62 90 SER A O 1
ATOM 737 N N . PHE A 1 91 ? -13.161 2.030 3.067 1.00 86.81 91 PHE A N 1
ATOM 738 C CA . PHE A 1 91 ? -12.050 1.977 4.014 1.00 86.81 91 PHE A CA 1
ATOM 739 C C . PHE A 1 91 ? -11.042 0.872 3.662 1.00 86.81 91 PHE A C 1
ATOM 741 O O . PHE A 1 91 ? -9.846 1.053 3.865 1.00 86.81 91 PHE A O 1
ATOM 748 N N . GLU A 1 92 ? -11.504 -0.240 3.093 1.00 88.62 92 GLU A N 1
ATOM 749 C CA . GLU A 1 92 ? -10.638 -1.323 2.620 1.00 88.62 92 GLU A CA 1
ATOM 750 C C . GLU A 1 92 ? -9.753 -0.860 1.462 1.00 88.62 92 GLU A C 1
ATOM 752 O O . GLU A 1 92 ? -8.547 -1.089 1.489 1.00 88.62 92 GLU A O 1
ATOM 757 N N . GLU A 1 93 ? -10.316 -0.131 0.494 1.00 84.19 93 GLU A N 1
ATOM 758 C CA . GLU A 1 93 ? -9.547 0.452 -0.610 1.00 84.19 93 GLU A CA 1
ATOM 759 C C . GLU A 1 93 ? -8.476 1.418 -0.087 1.00 84.19 93 GLU A C 1
ATOM 761 O O . GLU A 1 93 ? -7.322 1.366 -0.514 1.00 84.19 93 GLU A O 1
ATOM 766 N N . TYR A 1 94 ? -8.820 2.237 0.910 1.00 86.12 94 TYR A N 1
ATOM 767 C CA . TYR A 1 94 ? -7.852 3.087 1.595 1.00 86.12 94 TYR A CA 1
ATOM 768 C C . TYR A 1 94 ? -6.725 2.275 2.264 1.00 86.12 94 TYR A C 1
ATOM 770 O O . TYR A 1 94 ? -5.550 2.632 2.153 1.00 86.12 94 TYR A O 1
ATOM 778 N N . LEU A 1 95 ? -7.044 1.169 2.945 1.00 89.12 95 LEU A N 1
ATOM 779 C CA . LEU A 1 95 ? -6.032 0.301 3.553 1.00 89.12 95 LEU A CA 1
ATOM 780 C C . LEU A 1 95 ? -5.129 -0.341 2.493 1.00 89.12 95 LEU A C 1
ATOM 782 O O . LEU A 1 95 ? -3.914 -0.378 2.687 1.00 89.12 95 LEU A O 1
ATOM 786 N N . LEU A 1 96 ? -5.679 -0.803 1.370 1.00 89.31 96 LEU A N 1
ATOM 787 C CA . LEU A 1 96 ? -4.893 -1.350 0.260 1.00 89.31 96 LEU A CA 1
ATOM 788 C C . LEU A 1 96 ? -3.990 -0.291 -0.380 1.00 89.31 96 LEU A C 1
ATOM 790 O O . LEU A 1 96 ? -2.833 -0.576 -0.684 1.00 89.31 96 LEU A O 1
ATOM 794 N N . TYR A 1 97 ? -4.458 0.951 -0.499 1.00 87.00 97 TYR A N 1
ATOM 795 C CA . TYR A 1 97 ? -3.593 2.066 -0.875 1.00 87.00 97 TYR A CA 1
ATOM 796 C C . TYR A 1 97 ? -2.425 2.224 0.109 1.00 87.00 97 TYR A C 1
ATOM 798 O O . TYR A 1 97 ? -1.274 2.381 -0.304 1.00 87.00 97 TYR A O 1
ATOM 806 N N . ARG A 1 98 ? -2.681 2.128 1.421 1.00 87.56 98 ARG A N 1
ATOM 807 C CA . ARG A 1 98 ? -1.613 2.235 2.426 1.00 87.56 98 ARG A CA 1
ATOM 808 C C . ARG A 1 98 ? -0.563 1.131 2.295 1.00 87.56 98 ARG A C 1
ATOM 810 O O . ARG A 1 98 ? 0.612 1.447 2.465 1.00 87.56 98 ARG A O 1
ATOM 817 N N . LEU A 1 99 ? -0.961 -0.088 1.921 1.00 88.31 99 LEU A N 1
ATOM 818 C CA . LEU A 1 99 ? -0.049 -1.205 1.638 1.00 88.31 99 LEU A CA 1
ATOM 819 C C . LEU A 1 99 ? 0.959 -0.867 0.526 1.00 88.31 99 LEU A C 1
ATOM 821 O O . LEU A 1 99 ? 2.143 -1.149 0.682 1.00 88.31 99 LEU A O 1
ATOM 825 N N . VAL A 1 100 ? 0.513 -0.239 -0.565 1.00 88.62 100 VAL A N 1
ATOM 826 C CA . VAL A 1 100 ? 1.387 0.091 -1.708 1.00 88.62 100 VAL A CA 1
ATOM 827 C C . VAL A 1 100 ? 2.097 1.443 -1.572 1.00 88.62 100 VAL A C 1
ATOM 829 O O . VAL A 1 100 ? 3.149 1.649 -2.162 1.00 88.62 100 VAL A O 1
ATOM 832 N N . SER A 1 101 ? 1.563 2.371 -0.772 1.00 84.81 101 SER A N 1
ATOM 833 C CA . SER A 1 101 ? 2.169 3.700 -0.572 1.00 84.81 101 SER A CA 1
ATOM 834 C C . SER A 1 101 ? 3.405 3.693 0.339 1.00 84.81 101 SER A C 1
ATOM 836 O O . SER A 1 101 ? 4.191 4.636 0.319 1.00 84.81 101 SER A O 1
ATOM 838 N N . ASP A 1 102 ? 3.552 2.660 1.172 1.00 87.06 102 ASP A N 1
ATOM 839 C CA . ASP A 1 102 ? 4.663 2.488 2.112 1.00 87.06 102 ASP A CA 1
ATOM 840 C C . ASP A 1 102 ? 4.936 0.988 2.295 1.00 87.06 102 ASP A C 1
ATOM 842 O O . ASP A 1 102 ? 4.722 0.404 3.363 1.00 87.06 102 ASP A O 1
ATOM 846 N N . ILE A 1 103 ? 5.359 0.356 1.194 1.00 90.06 103 ILE A N 1
ATOM 847 C CA . ILE A 1 103 ? 5.613 -1.088 1.105 1.00 90.06 103 ILE A CA 1
ATOM 848 C C . ILE A 1 103 ? 6.534 -1.571 2.239 1.00 90.06 103 ILE A C 1
ATOM 850 O O . ILE A 1 103 ? 6.148 -2.518 2.928 1.00 90.06 103 ILE A O 1
ATOM 854 N N . PRO A 1 104 ? 7.696 -0.941 2.526 1.00 92.25 104 PRO A N 1
ATOM 855 C CA . PRO A 1 104 ? 8.588 -1.430 3.575 1.00 92.25 104 PRO A CA 1
ATOM 856 C C . PRO A 1 104 ? 7.920 -1.466 4.950 1.00 92.25 104 PRO A C 1
ATOM 858 O O . PRO A 1 104 ? 8.008 -2.469 5.662 1.00 92.25 104 PRO A O 1
ATOM 861 N N . SER A 1 105 ? 7.214 -0.397 5.328 1.00 90.94 105 SER A N 1
ATOM 862 C CA . SER A 1 105 ? 6.543 -0.337 6.627 1.00 90.94 105 SER A CA 1
ATOM 863 C C . SER A 1 105 ? 5.364 -1.303 6.699 1.00 90.94 105 SER A C 1
ATOM 865 O O . SER A 1 105 ? 5.139 -1.917 7.744 1.00 90.94 105 SER A O 1
ATOM 867 N N . ALA A 1 106 ? 4.614 -1.462 5.606 1.00 92.62 106 ALA A N 1
ATOM 868 C CA . ALA A 1 106 ? 3.494 -2.391 5.538 1.00 92.62 106 ALA A CA 1
ATOM 869 C C . ALA A 1 106 ? 3.957 -3.852 5.663 1.00 92.62 106 ALA A C 1
ATOM 871 O O . ALA A 1 106 ? 3.443 -4.591 6.504 1.00 92.62 106 ALA A O 1
ATOM 872 N N . LEU A 1 107 ? 4.984 -4.253 4.908 1.00 95.56 107 LEU A N 1
ATOM 873 C CA . LEU A 1 107 ? 5.555 -5.600 4.979 1.00 95.56 107 LEU A CA 1
ATOM 874 C C . LEU A 1 107 ? 6.197 -5.881 6.344 1.00 95.56 107 LEU A C 1
ATOM 876 O O . LEU A 1 107 ? 5.994 -6.956 6.910 1.00 95.56 107 LEU A O 1
ATOM 880 N N . LYS A 1 108 ? 6.869 -4.891 6.944 1.00 95.00 108 LYS A N 1
ATOM 881 C CA . LYS A 1 108 ? 7.385 -5.002 8.317 1.00 95.00 108 LYS A CA 1
ATOM 882 C C . LYS A 1 108 ? 6.269 -5.281 9.328 1.00 95.00 108 LYS A C 1
ATOM 884 O O . LYS A 1 108 ? 6.436 -6.119 10.209 1.00 95.00 108 LYS A O 1
ATOM 889 N N . ARG A 1 109 ? 5.112 -4.620 9.203 1.00 94.06 109 ARG A N 1
ATOM 890 C CA . ARG A 1 109 ? 3.934 -4.864 10.065 1.00 94.06 109 ARG A CA 1
ATOM 891 C C . ARG A 1 109 ? 3.311 -6.238 9.845 1.00 94.06 109 ARG A C 1
ATOM 893 O O . ARG A 1 109 ? 2.735 -6.792 10.773 1.00 94.06 109 ARG A O 1
ATOM 900 N N . LEU A 1 110 ? 3.449 -6.785 8.641 1.00 95.62 110 LEU A N 1
ATOM 901 C CA . LEU A 1 110 ? 3.046 -8.150 8.310 1.00 95.62 110 LEU A CA 1
ATOM 902 C C . LEU A 1 110 ? 4.031 -9.214 8.816 1.00 95.62 110 LEU A C 1
ATOM 904 O O . LEU A 1 110 ? 3.755 -10.403 8.642 1.00 95.62 110 LEU A O 1
ATOM 908 N N . GLY A 1 111 ? 5.148 -8.804 9.427 1.00 96.19 111 GLY A N 1
ATOM 909 C CA . GLY A 1 111 ? 6.188 -9.700 9.929 1.00 96.19 111 GLY A CA 1
ATOM 910 C C . GLY A 1 111 ? 7.063 -10.298 8.828 1.00 96.19 111 GLY A C 1
ATOM 911 O O . GLY A 1 111 ? 7.628 -11.367 9.030 1.00 96.19 111 GLY A O 1
ATOM 912 N N . VAL A 1 112 ? 7.142 -9.656 7.659 1.00 96.81 112 VAL A N 1
ATOM 913 C CA . VAL A 1 112 ? 8.023 -10.104 6.572 1.00 96.81 112 VAL A CA 1
ATOM 914 C C . VAL A 1 112 ? 9.490 -9.853 6.965 1.00 96.81 112 VAL A C 1
ATOM 916 O O . VAL A 1 112 ? 9.794 -8.759 7.457 1.00 96.81 112 VAL A O 1
ATOM 919 N N . PRO A 1 113 ? 10.396 -10.831 6.773 1.00 97.31 113 PRO A N 1
ATOM 920 C CA . PRO A 1 113 ? 11.820 -10.676 7.057 1.00 97.31 113 PRO A CA 1
ATOM 921 C C . PRO A 1 113 ? 12.472 -9.504 6.294 1.00 97.31 113 PRO A C 1
ATOM 923 O O . PRO A 1 113 ? 12.078 -9.213 5.162 1.00 97.31 113 PRO A O 1
ATOM 926 N N . PRO A 1 114 ? 13.472 -8.807 6.872 1.00 96.12 114 PRO A N 1
ATOM 927 C CA . PRO A 1 114 ? 14.103 -7.652 6.227 1.00 96.12 114 PRO A CA 1
ATOM 928 C C . PRO A 1 114 ? 14.710 -7.935 4.846 1.00 96.12 114 PRO A C 1
ATOM 930 O O . PRO A 1 114 ? 14.642 -7.081 3.967 1.00 96.12 114 PRO A O 1
ATOM 933 N N . ASP A 1 115 ? 15.286 -9.115 4.643 1.00 97.50 115 ASP A N 1
ATOM 934 C CA . ASP A 1 115 ? 15.859 -9.569 3.375 1.00 97.50 115 ASP A CA 1
ATOM 935 C C . ASP A 1 115 ? 14.790 -9.745 2.287 1.00 97.50 115 ASP A C 1
ATOM 937 O O . ASP A 1 115 ? 14.977 -9.276 1.163 1.00 97.50 115 ASP A O 1
ATOM 941 N N . GLU A 1 116 ? 13.629 -10.306 2.632 1.00 97.06 116 GLU A N 1
ATOM 942 C CA . GLU A 1 116 ? 12.478 -10.385 1.725 1.00 97.06 116 GLU A CA 1
ATOM 943 C C . GLU A 1 116 ? 11.914 -8.997 1.388 1.00 97.06 116 GLU A C 1
ATOM 945 O O . GLU A 1 116 ? 11.532 -8.745 0.244 1.00 97.06 116 GLU A O 1
ATOM 950 N N . ILE A 1 117 ? 11.899 -8.067 2.352 1.00 94.50 117 ILE A N 1
ATOM 951 C CA . ILE A 1 117 ? 11.490 -6.675 2.102 1.00 94.50 117 ILE A CA 1
ATOM 952 C C . ILE A 1 117 ? 12.444 -6.015 1.103 1.00 94.50 117 ILE A C 1
ATOM 954 O O . ILE A 1 117 ? 11.989 -5.365 0.164 1.00 94.50 117 ILE A O 1
ATOM 958 N N . VAL A 1 118 ? 13.757 -6.189 1.275 1.00 94.50 118 VAL A N 1
ATOM 959 C CA . VAL A 1 118 ? 14.754 -5.671 0.328 1.00 94.50 118 VAL A CA 1
ATOM 960 C C . VAL A 1 118 ? 14.548 -6.290 -1.053 1.00 94.50 118 VAL A C 1
ATOM 962 O O . VAL A 1 118 ? 14.487 -5.554 -2.036 1.00 94.50 118 VAL A O 1
ATOM 965 N N . ALA A 1 119 ? 14.372 -7.611 -1.140 1.00 95.88 119 ALA A N 1
ATOM 966 C CA . ALA A 1 119 ? 14.120 -8.300 -2.404 1.00 95.88 119 ALA A CA 1
ATOM 967 C C . ALA A 1 119 ? 12.848 -7.794 -3.104 1.00 95.88 119 ALA A C 1
ATOM 969 O O . ALA A 1 119 ? 12.834 -7.620 -4.323 1.00 95.88 119 ALA A O 1
ATOM 970 N N . GLU A 1 120 ? 11.788 -7.507 -2.347 1.00 94.44 120 GLU A N 1
ATOM 971 C CA . GLU A 1 120 ? 10.562 -6.927 -2.886 1.00 94.44 120 GLU A CA 1
ATOM 972 C C . GLU A 1 120 ? 10.791 -5.502 -3.405 1.00 94.44 120 GLU A C 1
ATOM 974 O O . GLU A 1 120 ? 10.376 -5.184 -4.517 1.00 94.44 120 GLU A O 1
ATOM 979 N N . MET A 1 121 ? 11.508 -4.662 -2.652 1.00 92.31 121 MET A N 1
ATOM 980 C CA . MET A 1 121 ? 11.831 -3.291 -3.063 1.00 92.31 121 MET A CA 1
ATOM 981 C C . MET A 1 121 ? 12.727 -3.242 -4.303 1.00 92.31 121 MET A C 1
ATOM 983 O O . MET A 1 121 ? 12.560 -2.359 -5.142 1.00 92.31 121 MET A O 1
ATOM 987 N N . MET A 1 122 ? 13.631 -4.210 -4.469 1.00 92.62 122 MET A N 1
ATOM 988 C CA . MET A 1 122 ? 14.497 -4.297 -5.648 1.00 92.62 122 MET A CA 1
ATOM 989 C C . MET A 1 122 ? 13.720 -4.511 -6.953 1.00 92.62 122 MET A C 1
ATOM 991 O O . MET A 1 122 ? 14.198 -4.098 -8.006 1.00 92.62 122 MET A O 1
ATOM 995 N N . LYS A 1 123 ? 12.498 -5.061 -6.911 1.00 92.06 123 LYS A N 1
ATOM 996 C CA . LYS A 1 123 ? 11.631 -5.161 -8.102 1.00 92.06 123 LYS A CA 1
ATOM 997 C C . LYS A 1 123 ? 11.249 -3.791 -8.664 1.00 92.06 123 LYS A C 1
ATOM 999 O O . LYS A 1 123 ? 10.981 -3.666 -9.853 1.00 92.06 123 LYS A O 1
ATOM 1004 N N . TYR A 1 124 ? 11.253 -2.767 -7.813 1.00 89.19 124 TYR A N 1
ATOM 1005 C CA . TYR A 1 124 ? 10.943 -1.388 -8.168 1.00 89.19 124 TYR A CA 1
ATOM 1006 C C . TYR A 1 124 ? 12.195 -0.577 -8.521 1.00 89.19 124 TYR A C 1
ATOM 1008 O O . TYR A 1 124 ? 12.082 0.634 -8.679 1.00 89.19 124 TYR A O 1
ATOM 1016 N N . ALA A 1 125 ? 13.383 -1.181 -8.645 1.00 86.81 125 ALA A N 1
ATOM 1017 C CA . ALA A 1 125 ? 14.618 -0.435 -8.907 1.00 86.81 125 ALA A CA 1
ATOM 1018 C C . ALA A 1 125 ? 14.510 0.469 -10.153 1.00 86.81 125 ALA A C 1
ATOM 1020 O O . ALA A 1 125 ? 14.920 1.629 -10.113 1.00 86.81 125 ALA A O 1
ATOM 1021 N N . ASP A 1 126 ? 13.867 -0.028 -11.214 1.00 77.75 126 ASP A N 1
ATOM 1022 C CA . ASP A 1 126 ? 13.740 0.692 -12.485 1.00 77.75 126 ASP A CA 1
ATOM 1023 C C . ASP A 1 126 ? 12.514 1.618 -12.535 1.00 77.75 126 ASP A C 1
ATOM 1025 O O . ASP A 1 126 ? 12.559 2.710 -13.111 1.00 77.75 126 ASP A O 1
ATOM 1029 N N . CYS A 1 127 ? 11.403 1.201 -11.916 1.00 79.88 127 CYS A N 1
ATOM 1030 C CA . CYS A 1 127 ? 10.115 1.887 -12.027 1.00 79.88 127 CYS A CA 1
ATOM 1031 C C . CYS A 1 127 ? 9.673 2.625 -10.753 1.00 79.88 127 CYS A C 1
ATOM 1033 O O . CYS A 1 127 ? 8.652 3.306 -10.767 1.00 79.88 127 CYS A O 1
ATOM 1035 N N . GLY A 1 128 ? 10.408 2.527 -9.646 1.00 73.12 128 GLY A N 1
ATOM 1036 C CA . GLY A 1 128 ? 10.013 3.064 -8.336 1.00 73.12 128 GLY A CA 1
ATOM 1037 C C . GLY A 1 128 ? 9.927 4.589 -8.293 1.00 73.12 128 GLY A C 1
ATOM 1038 O O . GLY A 1 128 ? 9.220 5.149 -7.462 1.00 73.12 128 GLY A O 1
ATOM 1039 N N . ARG A 1 129 ? 10.590 5.267 -9.238 1.00 72.12 129 ARG A N 1
ATOM 1040 C CA . ARG A 1 129 ? 10.486 6.720 -9.452 1.00 72.12 129 ARG A CA 1
ATOM 1041 C C . ARG A 1 129 ? 9.215 7.153 -10.189 1.00 72.12 129 ARG A C 1
ATOM 1043 O O . ARG A 1 129 ? 8.925 8.345 -10.249 1.00 72.12 129 ARG A O 1
ATOM 1050 N N . TYR A 1 130 ? 8.494 6.210 -10.791 1.00 66.44 130 TYR A N 1
ATOM 1051 C CA . TYR A 1 130 ? 7.282 6.483 -11.550 1.00 66.44 130 TYR A CA 1
ATOM 1052 C C . TYR A 1 130 ? 6.073 6.436 -10.627 1.00 66.44 130 TYR A C 1
ATOM 1054 O O . TYR A 1 130 ? 5.853 5.456 -9.926 1.00 66.44 130 TYR A O 1
ATOM 1062 N N . TYR A 1 131 ? 5.268 7.490 -10.645 1.00 62.00 131 TYR A N 1
ATOM 1063 C CA . TYR A 1 131 ? 4.034 7.547 -9.870 1.00 62.00 131 TYR A CA 1
ATOM 1064 C C . TYR A 1 131 ? 2.907 6.821 -10.610 1.00 62.00 131 TYR A C 1
ATOM 1066 O O . TYR A 1 131 ? 2.741 7.008 -11.815 1.00 62.00 131 TYR A O 1
ATOM 1074 N N . VAL A 1 132 ? 2.114 6.020 -9.894 1.00 57.41 132 VAL A N 1
ATOM 1075 C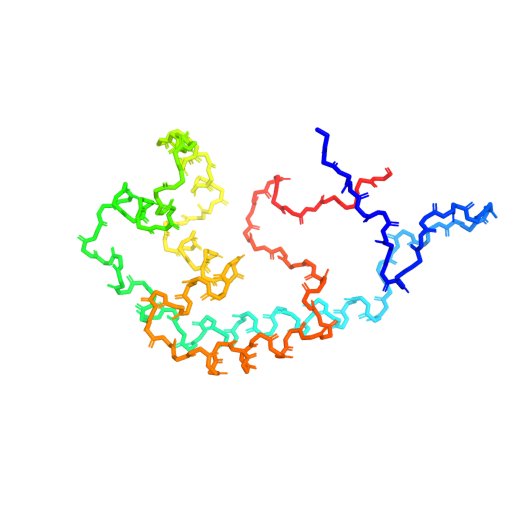 CA . VAL A 1 132 ? 0.895 5.385 -10.419 1.00 57.41 132 VAL A CA 1
ATOM 1076 C C . VAL A 1 132 ? -0.306 5.863 -9.607 1.00 57.41 132 VAL A C 1
ATOM 1078 O O . VAL A 1 132 ? -0.269 5.862 -8.378 1.00 57.41 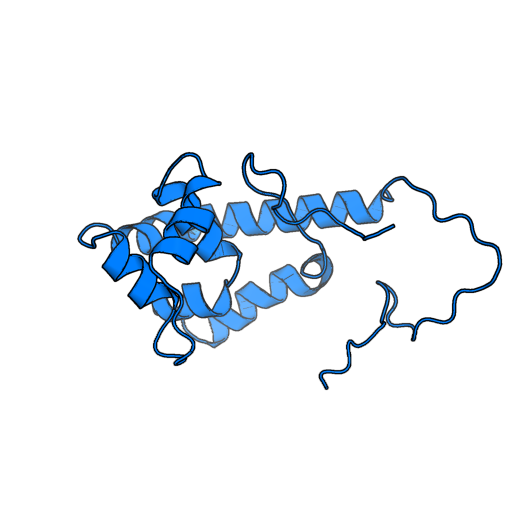132 VAL A O 1
ATOM 1081 N N . THR A 1 133 ? -1.369 6.280 -10.296 1.00 54.28 133 THR A N 1
ATOM 1082 C CA . THR A 1 133 ? -2.608 6.791 -9.690 1.00 54.28 133 THR A CA 1
ATOM 1083 C C . THR A 1 133 ? -3.572 5.659 -9.326 1.00 54.28 133 THR A C 1
ATOM 1085 O O . THR A 1 133 ? -3.787 4.751 -10.135 1.00 54.28 133 THR A O 1
ATOM 1088 N N . TYR A 1 134 ? -4.216 5.762 -8.159 1.00 52.38 134 TYR A N 1
ATOM 1089 C CA . TYR A 1 134 ? -5.234 4.828 -7.664 1.00 52.38 134 TYR A CA 1
ATOM 1090 C C . TYR A 1 134 ? -6.454 5.619 -7.148 1.00 52.38 134 TYR A C 1
ATOM 1092 O O . TYR A 1 134 ? -6.284 6.514 -6.323 1.00 52.38 134 TYR A O 1
ATOM 1100 N N . GLY A 1 135 ? -7.668 5.305 -7.622 1.00 48.09 135 GLY A N 1
ATOM 1101 C CA . GLY A 1 135 ? -8.924 5.922 -7.154 1.00 48.09 135 GLY A CA 1
ATOM 1102 C C . GLY A 1 135 ? -9.401 7.171 -7.924 1.00 48.09 135 GLY A C 1
ATOM 1103 O O . GLY A 1 135 ? -8.900 7.481 -9.003 1.00 48.09 135 GLY A O 1
ATOM 1104 N N . ALA A 1 136 ? -10.415 7.864 -7.375 1.00 42.00 136 ALA A N 1
ATOM 1105 C CA . ALA A 1 136 ? -11.218 8.897 -8.063 1.00 42.00 136 ALA A CA 1
ATOM 1106 C C . ALA A 1 136 ? -11.014 10.359 -7.579 1.00 42.00 136 ALA A C 1
ATOM 1108 O O . ALA A 1 136 ? -11.699 11.267 -8.053 1.00 42.00 136 ALA A O 1
ATOM 1109 N N . GLY A 1 137 ? -10.114 10.624 -6.624 1.00 41.75 137 GLY A N 1
ATOM 1110 C CA . GLY A 1 137 ? -9.914 11.968 -6.052 1.00 41.75 137 GLY A CA 1
ATOM 1111 C C . GLY A 1 137 ? -8.992 12.893 -6.869 1.00 41.75 137 GLY A C 1
ATOM 1112 O O . GLY A 1 137 ? -7.973 12.461 -7.395 1.00 41.75 137 GLY A O 1
ATOM 1113 N N . LYS A 1 138 ? -9.321 14.198 -6.920 1.00 39.84 138 LYS A N 1
ATOM 1114 C CA . LYS A 1 138 ? -8.619 15.247 -7.704 1.00 39.84 138 LYS A CA 1
ATOM 1115 C C . LYS A 1 138 ? -7.260 15.730 -7.155 1.00 39.84 138 LYS A C 1
ATOM 1117 O O . LYS A 1 138 ? -6.503 16.315 -7.916 1.00 39.84 138 LYS A O 1
ATOM 1122 N N . GLU A 1 139 ? -6.939 15.517 -5.875 1.00 42.19 139 GLU A N 1
ATOM 1123 C CA . GLU A 1 139 ? -5.641 15.911 -5.265 1.00 42.19 139 GLU A CA 1
ATOM 1124 C C . GLU A 1 139 ? -4.650 14.735 -5.144 1.00 42.19 139 GLU A C 1
ATOM 1126 O O . GLU A 1 139 ? -3.656 14.806 -4.421 1.00 42.19 139 GLU A O 1
ATOM 1131 N N . LEU A 1 140 ? -4.918 13.616 -5.814 1.00 44.75 140 LEU A N 1
ATOM 1132 C CA . LEU A 1 140 ? -4.165 12.381 -5.634 1.00 44.75 140 LEU A CA 1
ATOM 1133 C C . LEU A 1 140 ? -3.145 12.196 -6.758 1.00 44.75 140 LEU A C 1
ATOM 1135 O O . LEU A 1 140 ? -3.453 11.669 -7.821 1.00 44.75 140 LEU A O 1
ATOM 1139 N N . PHE A 1 141 ? -1.925 12.661 -6.461 1.00 43.62 141 PHE A N 1
ATOM 1140 C CA . PHE A 1 141 ? -0.671 12.453 -7.196 1.00 43.62 141 PHE A CA 1
ATOM 1141 C C . PHE A 1 141 ? -0.781 12.627 -8.711 1.00 43.62 141 PHE A C 1
ATOM 1143 O O . PHE A 1 141 ? -0.731 11.681 -9.493 1.00 43.62 141 PHE A O 1
ATOM 1150 N N . GLY A 1 142 ? -0.866 13.889 -9.110 1.00 34.88 142 GLY A N 1
ATOM 1151 C CA . GLY A 1 142 ? -0.879 14.303 -10.500 1.00 34.88 142 GLY A CA 1
ATOM 1152 C C . GLY A 1 142 ? -0.549 15.779 -10.608 1.00 34.88 142 GLY A C 1
ATOM 1153 O O . GLY A 1 142 ? -1.407 16.570 -10.967 1.00 34.88 142 GLY A O 1
ATOM 1154 N N . THR A 1 143 ? 0.692 16.142 -10.303 1.00 29.02 143 THR A N 1
ATOM 1155 C CA . THR A 1 143 ? 1.298 17.353 -10.855 1.00 29.02 143 THR A CA 1
ATOM 1156 C C . THR A 1 143 ? 2.804 17.146 -10.932 1.00 29.02 143 THR A C 1
ATOM 1158 O O . THR A 1 143 ? 3.532 17.305 -9.956 1.00 29.02 143 THR A O 1
ATOM 1161 N N . VAL A 1 144 ? 3.297 16.885 -12.143 1.00 30.55 144 VAL A N 1
ATOM 1162 C CA . VAL A 1 144 ? 4.369 17.766 -12.605 1.00 30.55 144 VAL A CA 1
ATOM 1163 C C . VAL A 1 144 ? 3.713 19.143 -12.580 1.00 30.55 144 VAL A C 1
ATOM 1165 O O . VAL A 1 144 ? 2.790 19.392 -13.354 1.00 30.55 144 VAL A O 1
ATOM 1168 N N . HIS A 1 145 ? 4.039 19.966 -11.580 1.00 28.61 145 HIS A N 1
ATOM 1169 C CA . HIS A 1 145 ? 3.701 21.379 -11.679 1.00 28.61 145 HIS A CA 1
ATOM 1170 C C . HIS A 1 145 ? 4.350 21.866 -12.975 1.00 28.61 145 HIS A C 1
ATOM 1172 O O . HIS A 1 145 ? 5.535 21.597 -13.191 1.00 28.61 145 HIS A O 1
ATOM 1178 N N . GLY A 1 146 ? 3.523 22.442 -13.852 1.00 35.66 146 GLY A N 1
ATOM 1179 C CA . GLY A 1 146 ? 3.976 23.063 -15.093 1.00 35.66 146 GLY A CA 1
ATOM 1180 C C . GLY A 1 146 ? 4.995 24.166 -14.858 1.00 35.66 146 GLY A C 1
ATOM 1181 O O . GLY A 1 146 ? 5.121 24.631 -13.701 1.00 35.66 146 GLY A O 1
#

Organism: NCBI:txid2692166

Sequence (146 aa):
MLRHSGRNQFGDHGSPTNGTSLSAAPSEYDRKMWQLHRQLHADLVARFSNRWLKLFADKSKKEAWLMLHNHSSRNLSLATFYKHAAQYSSFEEYLLYRLVSDIPSALKRLGVPPDEIVAEMMKYADCGRYYVTYGAGKELFGTVHG